Protein AF-A0A933WGZ4-F1 (afdb_monomer_lite)

pLDDT: mean 94.82, std 3.56, range [80.19, 98.56]

Foldseek 3Di:
DWEDDDQAIQDPVPRDGDGCDPPDPVNVVVVVVVVVVDDHHYPDDLVRLLVVLLVVLVVLLVVQLCVLQNPVLVVQQVVCVVVVHDHPDDPVSVVVSVVLSVLSVVLSVVLSVVSVPDPCNVVDPSNPHPSRDD

Sequence (134 aa):
MYKISGNGVKRISDGTIIMDETGNKDWQEYQVWLAAGNAPDPEFTIDELRGSRITETKRVAALKIDIVLPDWQVRRHHDQCELGVATTLTAADYTARQQACQEIRDASNTIEAEVQASSDPNSIDVVNHTAWPV

Radius of gyration: 24.35 Å; chains: 1; bounding box: 57×21×68 Å

Secondary structure (DSSP, 8-state):
-EEEETTEEEETTT--EEE--TT-HHHHHHHHHHHTT--PBPSS-HHHHHHHHHHHHHHHHHHHHHHHS-HHHHHHHHHHHHTTPPPSS-HHHHHHHHHHHHHHHHHHHHHHHHHHH-S-GGGS-SSS-TTS--

Structure (mmCIF, N/CA/C/O backbone):
data_AF-A0A933WGZ4-F1
#
_entry.id   AF-A0A933WGZ4-F1
#
loop_
_atom_site.group_PDB
_atom_site.id
_atom_site.type_symbol
_atom_site.label_atom_id
_atom_site.label_alt_id
_atom_site.label_comp_id
_atom_site.label_asym_id
_atom_site.label_entity_id
_atom_site.label_seq_id
_atom_site.pdbx_PDB_ins_code
_atom_site.Cartn_x
_atom_site.Cartn_y
_atom_site.Cartn_z
_atom_site.occupancy
_atom_site.B_iso_or_equiv
_atom_site.auth_seq_id
_atom_site.auth_comp_id
_atom_site.auth_asym_id
_atom_site.auth_atom_id
_atom_site.pdbx_PDB_model_num
ATOM 1 N N . MET A 1 1 ? 23.731 -4.907 -22.779 1.00 87.50 1 MET A N 1
ATOM 2 C CA . MET A 1 1 ? 22.394 -4.432 -22.368 1.00 87.50 1 MET A CA 1
ATOM 3 C C . MET A 1 1 ? 22.544 -3.616 -21.101 1.00 87.50 1 MET A C 1
ATOM 5 O O . MET A 1 1 ? 23.433 -3.910 -20.301 1.00 87.50 1 MET A O 1
ATOM 9 N N . TYR A 1 2 ? 21.714 -2.593 -20.958 1.00 93.19 2 TYR A N 1
ATOM 10 C CA . TYR A 1 2 ? 21.810 -1.588 -19.905 1.00 93.19 2 TYR A CA 1
ATOM 11 C C . TYR A 1 2 ? 20.434 -1.389 -19.273 1.00 93.19 2 TYR A C 1
ATOM 13 O O . TYR A 1 2 ? 19.432 -1.550 -19.961 1.00 93.19 2 TYR A O 1
ATOM 21 N N . LYS A 1 3 ? 20.398 -1.029 -17.992 1.00 93.81 3 LYS A N 1
ATOM 22 C CA . LYS A 1 3 ? 19.214 -0.544 -17.281 1.00 93.81 3 LYS A CA 1
ATOM 23 C C . LYS A 1 3 ? 19.376 0.932 -16.958 1.00 93.81 3 LYS A C 1
ATOM 25 O O . LYS A 1 3 ? 20.479 1.346 -16.603 1.00 93.81 3 LYS A O 1
ATOM 30 N N . ILE A 1 4 ? 18.298 1.701 -17.037 1.00 92.50 4 ILE A N 1
ATOM 31 C CA . ILE A 1 4 ? 18.277 3.075 -16.528 1.00 92.50 4 ILE A CA 1
ATOM 32 C C . ILE A 1 4 ? 18.610 3.049 -15.032 1.00 92.50 4 ILE A C 1
ATOM 34 O O . ILE A 1 4 ? 18.205 2.137 -14.312 1.00 92.50 4 ILE A O 1
ATOM 38 N N . SER A 1 5 ? 19.378 4.032 -14.578 1.00 89.06 5 SER A N 1
ATOM 39 C CA . SER A 1 5 ? 19.589 4.306 -13.162 1.00 89.06 5 SER A CA 1
ATOM 40 C C . SER A 1 5 ? 19.647 5.817 -12.953 1.00 89.06 5 SER A C 1
ATOM 42 O O . SER A 1 5 ? 20.012 6.537 -13.877 1.00 89.06 5 SER A O 1
ATOM 44 N N . GLY A 1 6 ? 19.294 6.311 -11.764 1.00 80.88 6 GLY A N 1
ATOM 45 C CA . GLY A 1 6 ? 19.102 7.747 -11.500 1.00 80.88 6 GLY A CA 1
ATOM 46 C C . GLY A 1 6 ? 20.089 8.722 -12.176 1.00 80.88 6 GLY A C 1
ATOM 47 O O . GLY A 1 6 ? 19.642 9.659 -12.829 1.00 80.88 6 GLY A O 1
ATOM 48 N N . ASN A 1 7 ? 21.405 8.480 -12.082 1.00 82.81 7 ASN A N 1
ATOM 49 C CA . ASN A 1 7 ? 22.451 9.358 -12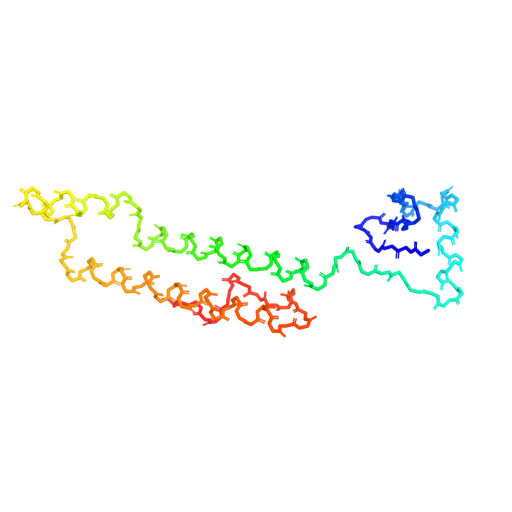.647 1.00 82.81 7 ASN A CA 1
ATOM 50 C C . ASN A 1 7 ? 23.279 8.689 -13.766 1.00 82.81 7 ASN A C 1
ATOM 52 O O . ASN A 1 7 ? 24.455 9.006 -13.953 1.00 82.81 7 ASN A O 1
ATOM 56 N N . GLY A 1 8 ? 22.710 7.710 -14.473 1.00 90.19 8 GLY A N 1
ATOM 57 C CA . GLY A 1 8 ? 23.429 6.996 -15.524 1.00 90.19 8 GLY A CA 1
ATOM 58 C C . GLY A 1 8 ? 22.754 5.694 -15.932 1.00 90.19 8 GLY A C 1
ATOM 59 O O . GLY A 1 8 ? 21.533 5.609 -16.048 1.00 90.19 8 GLY A O 1
ATOM 60 N N . VAL A 1 9 ? 23.545 4.650 -16.164 1.00 93.69 9 VAL A N 1
ATOM 61 C CA . VAL A 1 9 ? 23.013 3.322 -16.493 1.00 93.69 9 VAL A CA 1
ATOM 62 C C . VAL A 1 9 ? 23.736 2.210 -15.763 1.00 93.69 9 VAL A C 1
ATOM 64 O O . VAL A 1 9 ? 24.937 2.270 -15.529 1.00 93.69 9 VAL A O 1
ATOM 67 N N . LYS A 1 10 ? 23.015 1.140 -15.447 1.00 94.00 10 LYS A N 1
ATOM 68 C CA . LYS A 1 10 ? 23.598 -0.100 -14.946 1.00 94.00 10 LYS A CA 1
ATOM 69 C C . LYS A 1 10 ? 23.837 -1.059 -16.103 1.00 94.00 10 LYS A C 1
ATOM 71 O O . LYS A 1 10 ? 22.893 -1.465 -16.781 1.00 94.00 10 LYS A O 1
ATOM 76 N N . ARG A 1 11 ? 25.081 -1.475 -16.320 1.00 94.25 11 ARG A N 1
ATOM 77 C CA . ARG A 1 11 ? 25.399 -2.534 -17.282 1.00 94.25 11 ARG A CA 1
ATOM 78 C C . ARG A 1 11 ? 24.937 -3.883 -16.726 1.00 94.25 11 ARG A C 1
ATOM 80 O O . ARG A 1 11 ? 25.281 -4.256 -15.611 1.00 94.25 11 ARG A O 1
ATOM 87 N N . ILE A 1 12 ? 24.137 -4.622 -17.495 1.00 91.06 12 ILE A N 1
ATOM 88 C CA . ILE A 1 12 ? 23.491 -5.855 -17.005 1.00 91.06 12 ILE A CA 1
ATOM 89 C C . ILE A 1 12 ? 24.494 -7.005 -16.834 1.00 91.06 12 ILE A C 1
ATOM 91 O O . ILE A 1 12 ? 24.329 -7.828 -15.942 1.00 91.06 12 ILE A O 1
ATOM 95 N N . SER A 1 13 ? 25.538 -7.064 -17.665 1.00 92.81 13 SER A N 1
ATOM 96 C CA . SER A 1 13 ? 26.480 -8.192 -17.686 1.00 92.81 13 SER A CA 1
ATOM 97 C C . SER A 1 13 ? 27.309 -8.339 -16.411 1.00 92.81 13 SER A C 1
ATOM 99 O O . SER A 1 13 ? 27.642 -9.457 -16.036 1.00 92.81 13 SER A O 1
ATOM 101 N N . ASP A 1 14 ? 27.662 -7.230 -15.766 1.00 92.06 14 ASP A N 1
ATOM 102 C CA . ASP A 1 14 ? 28.536 -7.194 -14.588 1.00 92.06 14 ASP A CA 1
ATOM 103 C C . ASP A 1 14 ? 27.967 -6.348 -13.438 1.00 92.06 14 ASP A C 1
ATOM 105 O O . ASP A 1 14 ? 28.540 -6.302 -12.355 1.00 92.06 14 ASP A O 1
ATOM 109 N N . GLY A 1 15 ? 26.824 -5.690 -13.649 1.00 88.56 15 GLY A N 1
ATOM 110 C CA . GLY A 1 15 ? 26.147 -4.884 -12.641 1.00 88.56 15 GLY A CA 1
ATOM 111 C C . GLY A 1 15 ? 26.792 -3.526 -12.367 1.00 88.56 15 GLY A C 1
ATOM 112 O O . GLY A 1 15 ? 26.331 -2.839 -11.455 1.00 88.56 15 GLY A O 1
ATOM 113 N N . THR A 1 16 ? 27.806 -3.127 -13.139 1.00 92.06 16 THR A N 1
ATOM 114 C CA . THR A 1 16 ? 28.507 -1.846 -12.982 1.00 92.06 16 THR A CA 1
ATOM 115 C C . THR A 1 16 ? 27.565 -0.670 -13.237 1.00 92.06 16 THR A C 1
ATOM 117 O O . THR A 1 16 ? 26.858 -0.648 -14.246 1.00 92.06 16 THR A O 1
ATOM 120 N N . ILE A 1 17 ? 27.569 0.320 -12.338 1.00 92.19 17 ILE A N 1
ATOM 121 C CA . ILE A 1 17 ? 26.888 1.606 -12.538 1.00 92.19 17 ILE A CA 1
ATOM 122 C C . ILE A 1 17 ? 27.838 2.528 -13.299 1.00 92.19 17 ILE A C 1
ATOM 124 O O . ILE A 1 17 ? 28.934 2.835 -12.836 1.00 92.19 17 ILE A O 1
ATOM 128 N N . ILE A 1 18 ? 27.402 2.951 -14.476 1.00 93.06 18 ILE A N 1
ATOM 129 C CA . ILE A 1 18 ? 28.110 3.845 -15.379 1.00 93.06 18 ILE A CA 1
ATOM 130 C C . ILE A 1 18 ? 27.471 5.219 -15.227 1.00 93.06 18 ILE A C 1
ATOM 132 O O . ILE A 1 18 ? 26.327 5.420 -15.632 1.00 93.06 18 ILE A O 1
ATOM 136 N N . MET A 1 19 ? 28.215 6.139 -14.623 1.00 92.19 19 MET A N 1
ATOM 137 C CA . MET A 1 19 ? 27.820 7.542 -14.480 1.00 92.19 19 MET A CA 1
ATOM 138 C C . MET A 1 19 ? 27.853 8.251 -15.839 1.00 92.19 19 MET A C 1
ATOM 140 O O . MET A 1 19 ? 28.656 7.879 -16.700 1.00 92.19 19 MET A O 1
ATOM 144 N N . ASP A 1 20 ? 27.028 9.284 -16.015 1.00 88.25 20 ASP A N 1
ATOM 145 C CA . ASP A 1 20 ? 26.868 10.044 -17.268 1.00 88.25 20 ASP A CA 1
ATOM 146 C C . ASP A 1 20 ? 28.050 10.964 -17.648 1.00 88.25 20 ASP A C 1
ATOM 148 O O . ASP A 1 20 ? 27.907 11.989 -18.312 1.00 88.25 20 ASP A O 1
ATOM 152 N N . GLU A 1 21 ? 29.261 10.600 -17.251 1.00 88.88 21 GLU A N 1
ATOM 153 C CA . GLU A 1 21 ? 30.433 11.446 -17.405 1.00 88.88 21 GLU A CA 1
ATOM 154 C C . GLU A 1 21 ? 31.012 11.341 -18.822 1.00 88.88 21 GLU A C 1
ATOM 156 O O . GLU A 1 21 ? 31.395 10.268 -19.286 1.00 88.88 21 GLU A O 1
ATOM 161 N N . THR A 1 22 ? 31.177 12.477 -19.508 1.00 81.19 22 THR A N 1
ATOM 162 C CA . THR A 1 22 ? 31.701 12.547 -20.889 1.00 81.19 22 THR A CA 1
ATOM 163 C C . THR A 1 22 ? 33.079 11.892 -21.063 1.00 81.19 22 THR A C 1
ATOM 165 O O . THR A 1 22 ? 33.409 11.407 -22.148 1.00 81.19 22 THR A O 1
ATOM 168 N N . GLY A 1 23 ? 33.895 11.873 -20.003 1.00 87.44 23 GLY A N 1
ATOM 169 C CA . GLY A 1 23 ? 35.214 11.231 -19.990 1.00 87.44 23 GLY A CA 1
ATOM 170 C C . GLY A 1 23 ? 35.185 9.722 -19.731 1.00 87.44 23 GLY A C 1
ATOM 171 O O . GLY A 1 23 ? 36.213 9.064 -19.888 1.00 87.44 23 GLY A O 1
ATOM 172 N N . ASN A 1 24 ? 34.039 9.160 -19.340 1.00 90.31 24 ASN A N 1
ATOM 173 C CA . ASN A 1 24 ? 33.913 7.747 -19.025 1.00 90.31 24 ASN A CA 1
ATOM 174 C C . ASN A 1 24 ? 33.776 6.925 -20.314 1.00 90.31 24 ASN A C 1
ATOM 176 O O . ASN A 1 24 ? 32.834 7.082 -21.093 1.00 90.31 24 ASN A O 1
ATOM 180 N N . LYS A 1 25 ? 34.721 6.008 -20.526 1.00 92.75 25 LYS A N 1
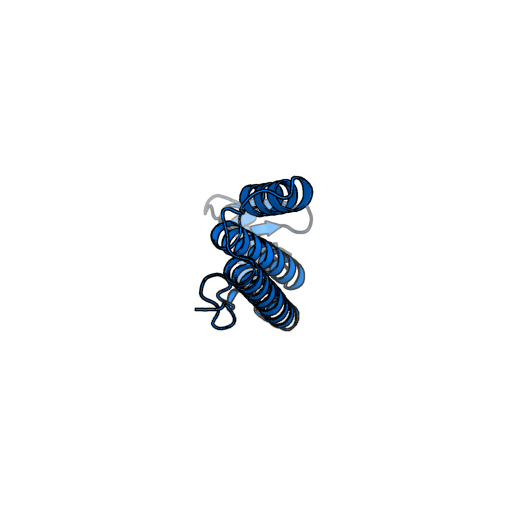ATOM 181 C CA . LYS A 1 25 ? 34.723 5.114 -21.684 1.00 92.75 25 LYS A CA 1
ATOM 182 C C . LYS A 1 25 ? 33.466 4.241 -21.744 1.00 92.75 25 LYS A C 1
ATOM 184 O O . LYS A 1 25 ? 32.883 4.109 -22.815 1.00 92.75 25 LYS A O 1
ATOM 189 N N . ASP A 1 26 ? 33.021 3.692 -20.615 1.00 92.56 26 ASP A N 1
ATOM 190 C CA . ASP A 1 26 ? 31.819 2.853 -20.567 1.00 92.56 26 ASP A CA 1
ATOM 191 C C . ASP A 1 26 ? 30.554 3.663 -20.915 1.00 92.56 26 ASP A C 1
ATOM 193 O O . ASP A 1 26 ? 29.613 3.136 -21.512 1.00 92.56 26 ASP A O 1
ATOM 197 N N . TRP A 1 27 ? 30.543 4.964 -20.595 1.00 93.75 27 TRP A N 1
ATOM 198 C CA . TRP A 1 27 ? 29.461 5.872 -20.981 1.00 93.75 27 TRP A CA 1
ATOM 199 C C . TRP A 1 27 ? 29.455 6.134 -22.487 1.00 93.75 27 TRP A C 1
ATOM 201 O O . TRP A 1 27 ? 28.407 6.068 -23.125 1.00 93.75 27 TRP A O 1
ATOM 211 N N . GLN A 1 28 ? 30.624 6.358 -23.089 1.00 92.88 28 GLN A N 1
ATOM 212 C CA . GLN A 1 28 ? 30.7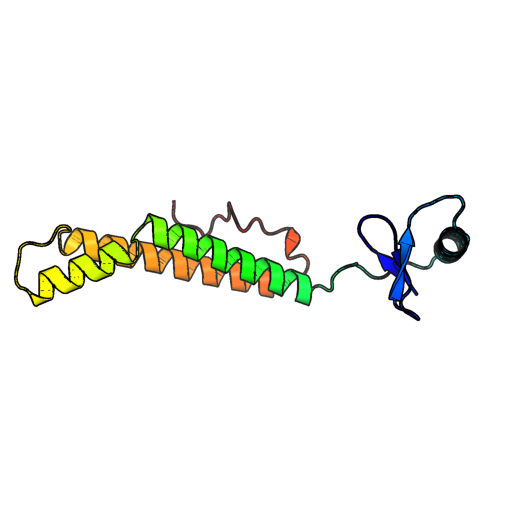48 6.507 -24.543 1.00 92.88 28 GLN A CA 1
ATOM 213 C C . GLN A 1 28 ? 30.307 5.235 -25.283 1.00 92.88 28 GLN A C 1
ATOM 215 O O . GLN A 1 28 ? 29.597 5.320 -26.285 1.00 92.88 28 GLN A O 1
ATOM 220 N N . GLU A 1 29 ? 30.666 4.054 -24.772 1.00 93.44 29 GLU A N 1
ATOM 221 C CA . GLU A 1 29 ? 30.207 2.770 -25.316 1.00 93.44 29 GLU A CA 1
ATOM 222 C C . GLU A 1 29 ? 28.681 2.627 -25.235 1.00 93.44 29 GLU A C 1
ATOM 224 O O . GLU A 1 29 ? 28.043 2.217 -26.209 1.00 93.44 29 GLU A O 1
ATOM 229 N N . TYR A 1 30 ? 28.076 3.035 -24.117 1.00 93.31 30 TYR A N 1
ATOM 230 C CA . TYR A 1 30 ? 26.622 3.097 -23.980 1.00 93.31 30 TYR A CA 1
ATOM 231 C C . TYR A 1 30 ? 25.975 4.057 -24.995 1.00 93.31 30 TYR A C 1
ATOM 233 O O . TYR A 1 30 ? 24.980 3.697 -25.625 1.00 93.31 30 TYR A O 1
ATOM 241 N N . GLN A 1 31 ? 26.552 5.240 -25.223 1.00 93.75 31 GLN A N 1
ATOM 242 C CA . GLN A 1 31 ? 26.052 6.206 -26.212 1.00 93.75 31 GLN A CA 1
ATOM 243 C C . GLN A 1 31 ? 26.106 5.653 -27.646 1.00 93.75 31 GLN A C 1
ATOM 245 O O . GLN A 1 31 ? 25.163 5.833 -28.416 1.00 93.75 31 GLN A O 1
ATOM 250 N N . VAL A 1 32 ? 27.169 4.926 -28.007 1.00 94.88 32 VAL A N 1
ATOM 251 C CA . VAL A 1 32 ? 27.259 4.237 -29.308 1.00 94.88 32 VAL A CA 1
ATOM 252 C C . VAL A 1 32 ? 26.189 3.151 -29.423 1.00 94.88 32 VAL A C 1
ATOM 254 O O . VAL A 1 32 ? 25.534 3.028 -30.459 1.00 94.88 32 VAL A O 1
ATOM 257 N N . TRP A 1 33 ? 25.974 2.383 -28.354 1.00 95.00 33 TRP A N 1
ATOM 258 C CA . TRP A 1 33 ? 24.930 1.365 -28.308 1.00 95.00 33 TRP A CA 1
ATOM 259 C C . TRP A 1 33 ? 23.523 1.967 -28.472 1.00 95.00 33 TRP A C 1
ATOM 261 O O . TRP A 1 33 ? 22.725 1.425 -29.239 1.00 95.00 33 TRP A O 1
ATOM 271 N N . LEU A 1 34 ? 23.235 3.112 -27.842 1.00 94.38 34 LEU A N 1
ATOM 272 C CA . LEU A 1 34 ? 21.996 3.872 -28.054 1.00 94.38 34 LEU A CA 1
ATOM 273 C C . LEU A 1 34 ? 21.855 4.361 -29.502 1.00 94.38 34 LEU A C 1
ATOM 275 O O . LEU A 1 34 ? 20.801 4.189 -30.112 1.00 94.38 34 LEU A O 1
ATOM 279 N N . ALA A 1 35 ? 22.916 4.938 -30.075 1.00 95.38 35 ALA A N 1
ATOM 280 C CA . ALA A 1 35 ? 22.913 5.461 -31.444 1.00 95.38 35 ALA A CA 1
ATOM 281 C C . ALA A 1 35 ? 22.656 4.372 -32.502 1.00 95.38 35 ALA A C 1
ATOM 283 O O . ALA A 1 35 ? 22.156 4.665 -33.586 1.00 95.38 35 ALA A O 1
ATOM 284 N N . ALA A 1 36 ? 22.944 3.109 -32.176 1.00 96.06 36 ALA A N 1
ATOM 285 C CA . ALA A 1 36 ? 22.602 1.950 -32.998 1.00 96.06 36 ALA A CA 1
ATOM 286 C C . ALA A 1 36 ? 21.111 1.539 -32.921 1.00 96.06 36 ALA A C 1
ATOM 288 O O . ALA A 1 36 ? 20.731 0.528 -33.507 1.00 96.06 36 ALA A O 1
ATOM 289 N N . GLY A 1 37 ? 20.266 2.301 -32.215 1.00 95.06 37 GLY A N 1
ATOM 290 C CA . GLY A 1 37 ? 18.822 2.070 -32.108 1.00 95.06 37 GLY A CA 1
ATOM 291 C C . GLY A 1 37 ? 18.406 1.138 -30.969 1.00 95.06 37 GLY A C 1
ATOM 292 O O . GLY A 1 37 ? 17.264 0.684 -30.940 1.00 95.06 37 GLY A O 1
ATOM 293 N N . ASN A 1 38 ? 19.311 0.835 -30.037 1.00 95.38 38 ASN A N 1
ATOM 294 C CA . ASN A 1 38 ? 18.970 0.047 -28.858 1.00 95.38 38 ASN A CA 1
ATOM 295 C C . ASN A 1 38 ? 18.361 0.930 -27.754 1.00 95.38 38 ASN A C 1
ATOM 297 O O . ASN A 1 38 ? 18.637 2.126 -27.687 1.00 95.38 38 ASN A O 1
ATOM 301 N N . ALA A 1 39 ? 17.576 0.330 -26.856 1.00 93.06 39 ALA A N 1
ATOM 302 C CA . ALA A 1 39 ? 16.956 1.017 -25.722 1.00 93.06 39 ALA A CA 1
ATOM 303 C C . ALA A 1 39 ? 17.263 0.280 -24.409 1.00 93.06 39 ALA A C 1
ATOM 305 O O . ALA A 1 39 ? 17.173 -0.951 -24.387 1.00 93.06 39 ALA A O 1
ATOM 306 N N . PRO A 1 40 ? 17.654 0.989 -23.332 1.00 93.19 40 PRO A N 1
ATOM 307 C CA . PRO A 1 40 ? 17.900 0.373 -22.038 1.00 93.19 40 PRO A CA 1
ATOM 308 C C . PRO A 1 40 ? 16.591 -0.115 -21.414 1.00 93.19 40 PRO A C 1
ATOM 310 O O . PRO A 1 40 ? 15.523 0.457 -21.635 1.00 93.19 40 PRO A O 1
ATOM 313 N N . ASP A 1 41 ? 16.700 -1.136 -20.578 1.00 92.06 41 ASP A N 1
ATOM 314 C CA . ASP A 1 41 ? 15.601 -1.590 -19.740 1.00 92.06 41 ASP A CA 1
ATOM 315 C C . ASP A 1 41 ? 15.274 -0.527 -18.671 1.00 92.06 41 ASP A C 1
ATOM 317 O O . ASP A 1 41 ? 16.167 0.208 -18.224 1.00 92.06 41 ASP A O 1
ATOM 321 N N . PRO A 1 42 ? 14.019 -0.440 -18.204 1.00 90.81 42 PRO A N 1
ATOM 322 C CA . PRO A 1 42 ? 13.663 0.443 -17.100 1.00 90.81 42 PRO A CA 1
ATOM 323 C C . PRO A 1 42 ? 14.399 0.057 -15.805 1.00 90.81 42 PRO A C 1
ATOM 325 O O . PRO A 1 42 ? 14.769 -1.105 -15.594 1.00 90.81 42 PRO A O 1
ATOM 328 N N . GLU A 1 43 ? 14.593 1.044 -14.924 1.00 89.88 43 GLU A N 1
ATOM 329 C CA . GLU A 1 43 ? 15.255 0.859 -13.623 1.00 89.88 43 GLU A CA 1
ATOM 330 C C . GLU A 1 43 ? 14.524 -0.196 -12.780 1.00 89.88 43 GLU A C 1
ATOM 332 O O . GLU A 1 43 ? 15.129 -1.175 -12.332 1.00 89.88 43 GLU A O 1
ATOM 337 N N . PHE A 1 44 ? 13.200 -0.053 -12.682 1.00 91.00 44 PHE A N 1
ATOM 338 C CA . PHE A 1 44 ? 12.305 -0.969 -11.984 1.00 91.00 44 PHE A CA 1
ATOM 339 C C . PHE A 1 44 ? 11.381 -1.690 -12.961 1.00 91.00 44 PHE A C 1
ATOM 341 O O . PHE A 1 44 ? 10.905 -1.125 -13.947 1.00 91.00 44 PHE A O 1
ATOM 348 N N . THR A 1 45 ? 11.100 -2.950 -12.659 1.00 92.00 45 THR A N 1
ATOM 349 C CA . THR A 1 45 ? 10.020 -3.705 -13.293 1.00 92.00 45 THR A CA 1
ATOM 350 C C . THR A 1 45 ? 8.659 -3.195 -12.819 1.00 92.00 45 THR A C 1
ATOM 352 O O . THR A 1 45 ? 8.533 -2.608 -11.744 1.00 92.00 45 THR A O 1
ATOM 355 N N . ILE A 1 46 ? 7.607 -3.458 -13.599 1.00 93.44 46 ILE A N 1
ATOM 356 C CA . ILE A 1 46 ? 6.235 -3.085 -13.218 1.00 93.44 46 ILE A CA 1
ATOM 357 C C . ILE A 1 46 ? 5.845 -3.731 -11.879 1.00 93.44 46 ILE A C 1
ATOM 359 O O . ILE A 1 46 ? 5.214 -3.079 -11.053 1.00 93.44 46 ILE A O 1
ATOM 363 N N . ASP A 1 47 ? 6.257 -4.974 -11.622 1.00 93.44 47 ASP A N 1
ATOM 364 C CA . ASP A 1 47 ? 5.931 -5.667 -10.370 1.00 93.44 47 ASP A CA 1
ATOM 365 C C . ASP A 1 47 ? 6.647 -5.062 -9.152 1.00 93.44 47 ASP A C 1
ATOM 367 O O . ASP A 1 47 ? 6.039 -4.933 -8.088 1.00 93.44 47 ASP A O 1
ATOM 371 N N . GLU A 1 48 ? 7.896 -4.607 -9.304 1.00 94.00 48 GLU A N 1
ATOM 372 C CA . GLU A 1 48 ? 8.595 -3.848 -8.255 1.00 94.00 48 GLU A CA 1
ATOM 373 C C . GLU A 1 48 ? 7.888 -2.516 -7.967 1.00 94.00 48 GLU A C 1
ATOM 375 O O . GLU A 1 48 ? 7.707 -2.147 -6.802 1.00 94.00 48 GLU A O 1
ATOM 380 N N . LEU A 1 49 ? 7.421 -1.823 -9.012 1.00 95.75 49 LEU A N 1
ATOM 381 C CA . LEU A 1 49 ? 6.637 -0.598 -8.855 1.00 95.75 49 LEU A CA 1
ATOM 382 C C . LEU A 1 49 ? 5.316 -0.873 -8.122 1.00 95.75 49 LEU A C 1
ATOM 384 O O . LEU A 1 49 ? 5.008 -0.176 -7.156 1.00 95.75 49 LEU A O 1
ATOM 388 N N . ARG A 1 50 ? 4.571 -1.922 -8.496 1.00 97.31 50 ARG A N 1
ATOM 389 C CA . ARG A 1 50 ? 3.341 -2.338 -7.793 1.00 97.31 50 ARG A CA 1
ATOM 390 C C . ARG A 1 50 ? 3.599 -2.609 -6.316 1.00 97.31 50 ARG A C 1
ATOM 392 O O . ARG A 1 50 ? 2.901 -2.062 -5.466 1.00 97.31 50 ARG A O 1
ATOM 399 N N . GLY A 1 51 ? 4.626 -3.400 -6.002 1.00 97.25 51 GLY A N 1
ATOM 400 C CA . GLY A 1 51 ? 4.988 -3.725 -4.621 1.00 97.25 51 GLY A CA 1
ATOM 401 C C . GLY A 1 51 ? 5.316 -2.484 -3.786 1.00 97.25 51 GLY A C 1
ATOM 402 O O . GLY A 1 51 ? 4.853 -2.355 -2.648 1.00 97.25 51 GLY A O 1
ATOM 403 N N . SER A 1 52 ? 6.051 -1.533 -4.370 1.00 96.50 52 SER A N 1
ATOM 404 C CA . SER A 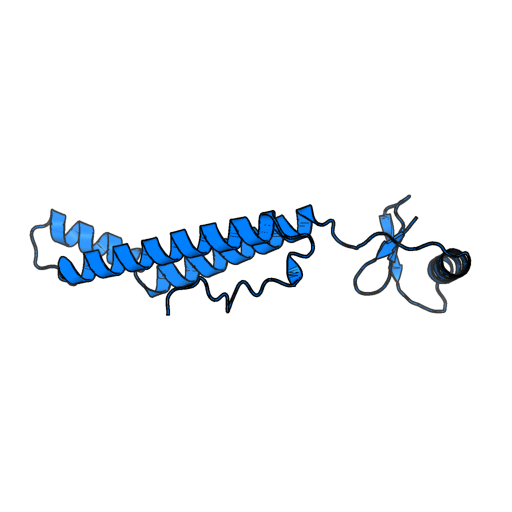1 52 ? 6.359 -0.246 -3.737 1.00 96.50 52 SER A CA 1
ATOM 405 C C . SER A 1 52 ? 5.091 0.570 -3.453 1.00 96.50 52 SER A C 1
ATOM 407 O O . SER A 1 52 ? 4.874 1.023 -2.327 1.00 96.50 52 SER A O 1
ATOM 409 N N . ARG A 1 53 ? 4.187 0.689 -4.435 1.00 97.75 53 ARG A N 1
ATOM 410 C CA . ARG A 1 53 ? 2.928 1.439 -4.288 1.00 97.75 53 ARG A CA 1
ATOM 411 C C . ARG A 1 53 ? 1.949 0.790 -3.303 1.00 97.75 53 ARG A C 1
ATOM 413 O O . ARG A 1 53 ? 1.324 1.506 -2.522 1.00 97.75 53 ARG A O 1
ATOM 420 N N . ILE A 1 54 ? 1.854 -0.540 -3.267 1.00 98.12 54 ILE A N 1
ATOM 421 C CA . ILE A 1 54 ? 1.055 -1.273 -2.265 1.00 98.12 54 ILE A CA 1
ATOM 422 C C . ILE A 1 54 ? 1.602 -1.019 -0.855 1.00 98.12 54 ILE A C 1
ATOM 424 O O . ILE A 1 54 ? 0.838 -0.756 0.073 1.00 98.12 54 ILE A O 1
ATOM 428 N N . THR A 1 55 ? 2.927 -1.053 -0.686 1.00 98.25 55 THR A N 1
ATOM 429 C CA . THR A 1 55 ? 3.568 -0.772 0.610 1.00 98.25 55 THR A CA 1
ATOM 430 C C . THR A 1 55 ? 3.261 0.648 1.082 1.00 98.25 55 THR A C 1
ATOM 432 O O . THR A 1 55 ? 2.894 0.850 2.241 1.00 98.25 55 THR A O 1
ATOM 435 N N . GLU A 1 56 ? 3.344 1.625 0.179 1.00 98.06 56 GLU A N 1
ATOM 436 C CA . GLU A 1 56 ? 2.992 3.012 0.484 1.00 98.06 56 GLU A CA 1
ATOM 437 C C . GLU A 1 56 ? 1.508 3.168 0.844 1.00 98.06 56 GLU A C 1
ATOM 439 O O . GLU A 1 56 ? 1.178 3.846 1.815 1.00 98.06 56 GLU A O 1
ATOM 444 N N . THR A 1 57 ? 0.613 2.479 0.131 1.00 98.44 57 THR A N 1
ATOM 445 C CA . THR A 1 57 ? -0.834 2.488 0.414 1.00 98.44 57 THR A CA 1
ATOM 446 C C . THR A 1 57 ? -1.122 2.000 1.831 1.00 98.44 57 THR A C 1
ATOM 448 O O . THR A 1 57 ? -1.804 2.681 2.599 1.00 98.44 57 THR A O 1
ATOM 451 N N . LYS A 1 58 ? -0.505 0.883 2.233 1.00 98.31 58 LYS A N 1
ATOM 452 C CA . LYS A 1 58 ? -0.625 0.340 3.594 1.00 98.31 58 LYS A CA 1
ATOM 453 C C . LYS A 1 58 ? -0.085 1.294 4.652 1.00 98.31 58 LYS A C 1
ATOM 455 O O . LYS A 1 58 ? -0.682 1.428 5.719 1.00 98.31 58 LYS A O 1
ATOM 460 N N . ARG A 1 59 ? 1.023 1.984 4.363 1.00 98.38 59 ARG A N 1
ATOM 461 C CA . ARG A 1 59 ? 1.597 2.994 5.262 1.00 98.38 59 ARG A CA 1
ATOM 462 C C . ARG A 1 59 ? 0.638 4.169 5.458 1.00 98.38 59 ARG A C 1
ATOM 464 O O . ARG A 1 59 ? 0.413 4.583 6.594 1.00 98.38 59 ARG A O 1
ATOM 471 N N . VAL A 1 60 ? 0.053 4.683 4.376 1.00 98.12 60 VAL A N 1
ATOM 472 C CA . VAL A 1 60 ? -0.937 5.771 4.426 1.00 98.12 60 VAL A CA 1
ATOM 473 C C . VAL A 1 60 ? -2.186 5.339 5.199 1.00 98.12 60 VAL A C 1
ATOM 475 O O . VAL A 1 60 ? -2.639 6.079 6.074 1.00 98.12 60 VAL A O 1
ATOM 478 N N . ALA A 1 61 ? -2.702 4.133 4.949 1.00 98.25 61 ALA A N 1
ATOM 479 C CA . ALA A 1 61 ? -3.839 3.583 5.683 1.00 98.25 61 ALA A CA 1
ATOM 480 C C . ALA A 1 61 ? -3.552 3.470 7.190 1.00 98.25 61 ALA A C 1
ATOM 482 O O . ALA A 1 61 ? -4.368 3.899 8.004 1.00 98.25 61 ALA A O 1
ATOM 483 N N . ALA A 1 62 ? -2.376 2.958 7.571 1.00 97.81 62 ALA A N 1
ATOM 484 C CA . ALA A 1 62 ? -1.971 2.839 8.971 1.00 97.81 62 ALA A CA 1
ATOM 485 C C . ALA A 1 62 ? -1.918 4.203 9.679 1.00 97.81 62 ALA A C 1
ATOM 487 O O . ALA A 1 62 ? -2.441 4.336 10.782 1.00 97.81 62 ALA A O 1
ATOM 488 N N . LEU A 1 63 ? -1.355 5.227 9.027 1.00 97.44 63 LEU A N 1
ATOM 489 C CA . LEU A 1 63 ? -1.320 6.589 9.570 1.00 97.44 63 LEU A CA 1
ATOM 490 C C . LEU A 1 63 ? -2.724 7.179 9.741 1.00 97.44 63 LEU A C 1
ATOM 492 O O . LEU A 1 63 ? -3.023 7.761 10.780 1.00 97.44 63 LEU A O 1
ATOM 496 N N . LYS A 1 64 ? -3.603 7.010 8.747 1.00 97.69 64 LYS A N 1
ATOM 497 C CA . LYS A 1 64 ? -4.996 7.475 8.831 1.00 97.69 64 LYS A CA 1
ATOM 498 C C . LYS A 1 64 ? -5.755 6.771 9.966 1.00 97.69 64 LYS A C 1
ATOM 500 O O . LYS A 1 64 ? -6.479 7.430 10.706 1.00 97.69 64 LYS A O 1
ATOM 505 N N . ILE A 1 65 ? -5.561 5.460 10.143 1.00 98.00 65 ILE A N 1
ATOM 506 C CA . ILE A 1 65 ? -6.172 4.688 11.238 1.00 98.00 65 ILE A CA 1
ATOM 507 C C . ILE A 1 65 ? -5.679 5.181 12.601 1.00 98.00 65 ILE A C 1
ATOM 509 O O . ILE A 1 65 ? -6.502 5.386 13.490 1.00 98.00 65 ILE A O 1
ATOM 513 N N . ASP A 1 66 ? -4.373 5.411 12.756 1.00 97.38 66 ASP A N 1
ATOM 514 C CA . ASP A 1 66 ? -3.798 5.887 14.019 1.00 97.38 66 ASP A CA 1
ATOM 515 C C . ASP A 1 66 ? -4.314 7.283 14.402 1.00 97.38 66 ASP A C 1
ATOM 517 O O . ASP A 1 66 ? -4.535 7.555 15.576 1.00 97.38 66 ASP A O 1
ATOM 521 N N . ILE A 1 67 ? -4.607 8.148 13.423 1.00 96.69 67 ILE A N 1
ATOM 522 C CA . ILE A 1 67 ? -5.246 9.452 13.668 1.00 96.69 67 ILE A CA 1
ATOM 523 C C . ILE A 1 67 ? -6.692 9.290 14.167 1.00 96.69 67 ILE A C 1
ATOM 525 O O . ILE A 1 67 ? -7.114 10.003 15.079 1.00 96.69 67 ILE A O 1
ATOM 529 N N . VAL A 1 68 ? -7.465 8.377 13.570 1.00 96.94 68 VAL A N 1
ATOM 530 C CA . VAL A 1 68 ? -8.894 8.185 13.883 1.00 96.94 68 VAL A CA 1
ATOM 531 C C . VAL A 1 68 ? -9.096 7.486 15.227 1.00 96.94 68 VAL A C 1
ATOM 533 O O . VAL A 1 68 ? -9.915 7.912 16.049 1.00 96.94 68 VAL A O 1
ATOM 536 N N . LEU A 1 69 ? -8.374 6.389 15.443 1.00 96.56 69 LEU A N 1
ATOM 537 C CA . LEU A 1 69 ? -8.496 5.562 16.633 1.00 96.56 69 LEU A CA 1
ATOM 538 C C . LEU A 1 69 ? -7.121 4.998 17.020 1.00 96.56 69 LEU A C 1
ATOM 540 O O . LEU A 1 69 ? -6.821 3.840 16.715 1.00 96.56 69 LEU A O 1
ATOM 544 N N . PRO A 1 70 ? -6.295 5.801 17.716 1.00 96.69 70 PRO A N 1
ATOM 545 C CA . PRO A 1 70 ? -4.989 5.362 18.169 1.00 96.69 70 PRO A CA 1
ATOM 546 C C . PRO A 1 70 ? -5.086 4.133 19.075 1.00 96.6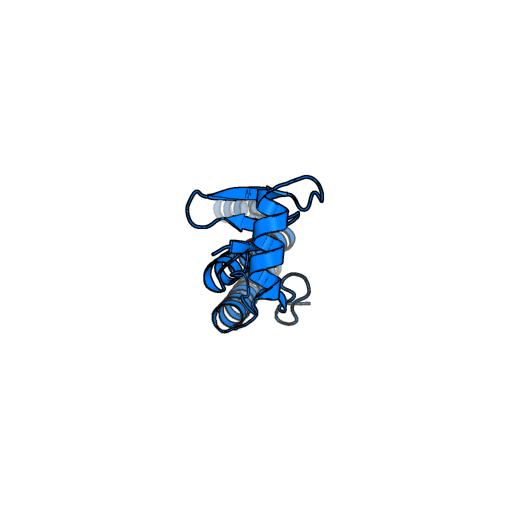9 70 PRO A C 1
ATOM 548 O O . PRO A 1 70 ? -5.998 3.992 19.897 1.00 96.69 70 PRO A O 1
ATOM 551 N N . ASP A 1 71 ? -4.066 3.289 19.016 1.00 95.56 71 ASP A N 1
ATOM 552 C CA . ASP A 1 71 ? -4.013 2.009 19.727 1.00 95.56 71 ASP A CA 1
ATOM 553 C C . ASP A 1 71 ? -4.105 2.152 21.265 1.00 95.56 71 ASP A C 1
ATOM 555 O O . ASP A 1 71 ? -4.728 1.347 21.963 1.00 95.56 71 ASP A O 1
ATOM 559 N N . TRP A 1 72 ? -3.572 3.243 21.828 1.00 95.38 72 TRP A N 1
ATOM 560 C CA . TRP A 1 72 ? -3.727 3.532 23.260 1.00 95.38 72 TRP A CA 1
ATOM 561 C C . TRP A 1 72 ? -5.184 3.795 23.658 1.00 95.38 72 TRP A C 1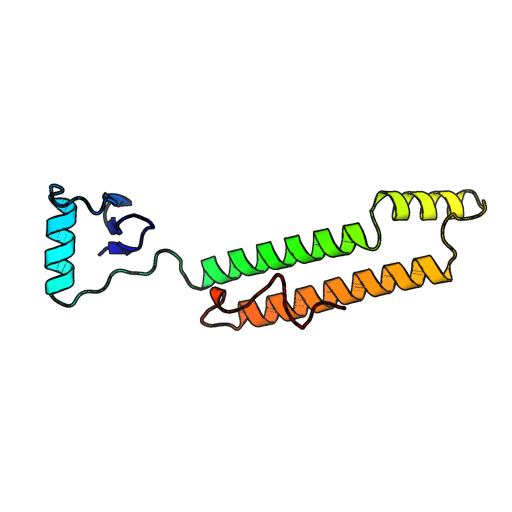
ATOM 563 O O . TRP A 1 72 ? -5.575 3.492 24.787 1.00 95.38 72 TRP A O 1
ATOM 573 N N . GLN A 1 73 ? -5.986 4.364 22.757 1.00 96.19 73 GLN A N 1
ATOM 574 C CA . GLN A 1 73 ? -7.383 4.678 23.021 1.00 96.19 73 GLN A CA 1
ATOM 575 C C . GLN A 1 73 ? -8.241 3.415 22.961 1.00 96.19 73 GLN A C 1
ATOM 577 O O . GLN A 1 73 ? -9.143 3.260 23.783 1.00 96.19 73 GLN A O 1
ATOM 582 N N . VAL A 1 74 ? -7.907 2.492 22.053 1.00 95.88 74 VAL A N 1
ATOM 583 C CA . VAL A 1 74 ? -8.496 1.147 21.992 1.00 95.88 74 VAL A CA 1
ATOM 584 C C . VAL A 1 74 ? -8.266 0.404 23.306 1.00 95.88 74 VAL A C 1
ATOM 586 O O . VAL A 1 74 ? -9.238 0.001 23.942 1.00 95.88 74 VAL A O 1
ATOM 589 N N . ARG A 1 75 ? -7.005 0.294 23.752 1.00 96.38 75 ARG A N 1
ATOM 590 C CA . ARG A 1 75 ? -6.663 -0.350 25.033 1.00 96.38 75 ARG A CA 1
ATOM 591 C C . ARG A 1 75 ? -7.397 0.280 26.208 1.00 96.38 75 ARG A C 1
ATOM 593 O O . ARG A 1 75 ? -8.059 -0.413 26.963 1.00 96.38 75 ARG A O 1
ATOM 600 N N . ARG A 1 76 ? -7.350 1.611 26.321 1.00 96.75 76 ARG A N 1
ATOM 601 C CA . ARG A 1 76 ? -8.024 2.320 27.414 1.00 96.75 76 ARG A CA 1
ATOM 602 C C . ARG A 1 76 ? -9.527 2.041 27.441 1.00 96.75 76 ARG A C 1
ATOM 604 O O . ARG A 1 76 ? -10.078 1.869 28.522 1.00 96.75 76 ARG A O 1
ATOM 611 N N . HIS A 1 77 ? -10.194 2.053 26.285 1.00 95.69 77 HIS A N 1
ATOM 612 C CA . HIS A 1 77 ? -11.630 1.787 26.219 1.00 95.69 77 HIS A CA 1
ATOM 613 C C . HIS A 1 77 ? -11.948 0.358 26.669 1.00 95.69 77 HIS A C 1
ATOM 615 O O . HIS A 1 77 ? -12.859 0.163 27.468 1.00 95.69 77 HIS A O 1
ATOM 621 N N . HIS A 1 78 ? -11.155 -0.614 26.215 1.00 95.38 78 HIS A N 1
ATOM 622 C CA . HIS A 1 78 ? -11.250 -2.004 26.652 1.00 95.38 78 HIS A CA 1
ATOM 623 C C . HIS A 1 78 ? -11.098 -2.134 28.175 1.00 95.38 78 HIS A C 1
ATOM 625 O O . HIS A 1 78 ? -12.002 -2.648 28.830 1.00 95.38 78 HIS A O 1
ATOM 631 N N . ASP A 1 79 ? -10.033 -1.569 28.749 1.00 97.31 79 ASP A N 1
ATOM 632 C CA . ASP A 1 79 ? -9.772 -1.614 30.193 1.00 97.31 79 ASP A CA 1
ATOM 633 C C . ASP A 1 79 ? -10.916 -0.971 31.000 1.00 97.31 79 ASP A C 1
ATOM 635 O O . ASP A 1 79 ? -11.328 -1.481 32.040 1.00 97.31 79 ASP A O 1
ATOM 639 N N . GLN A 1 80 ? -11.471 0.149 30.521 1.00 96.56 80 GLN A N 1
ATOM 640 C CA . GLN A 1 80 ? -12.603 0.822 31.170 1.00 96.56 80 GLN A CA 1
ATOM 641 C C . GLN A 1 80 ? -13.865 -0.048 31.177 1.00 96.56 80 GLN A C 1
ATOM 643 O O . GLN A 1 80 ? -14.558 -0.110 32.195 1.00 96.56 80 GLN A O 1
ATOM 648 N N . CYS A 1 81 ? -14.136 -0.740 30.069 1.00 94.69 81 CYS A N 1
ATOM 649 C CA . CYS A 1 81 ? -15.242 -1.685 29.960 1.00 94.69 81 CYS A CA 1
ATOM 650 C C . CYS A 1 81 ? -15.060 -2.885 30.900 1.00 94.69 81 CYS A C 1
ATOM 652 O O . CYS A 1 81 ? -16.001 -3.240 31.608 1.00 94.69 81 CYS A O 1
ATOM 654 N N . GLU A 1 82 ? -13.863 -3.476 30.958 1.00 97.12 82 GLU A N 1
ATOM 655 C CA . GLU A 1 82 ? -13.566 -4.608 31.850 1.00 97.12 82 GLU A CA 1
ATOM 656 C C . GLU A 1 82 ? -13.685 -4.237 33.331 1.00 97.12 82 GLU A C 1
ATOM 658 O O . GLU A 1 82 ? -14.210 -5.009 34.132 1.00 97.12 82 GLU A O 1
ATOM 663 N N . LEU A 1 83 ? -13.239 -3.034 33.697 1.00 96.94 83 LEU A N 1
ATOM 664 C CA . LEU A 1 83 ? -13.338 -2.516 35.061 1.00 96.94 83 LEU A CA 1
ATOM 665 C C . LEU A 1 83 ? -14.758 -2.055 35.433 1.00 96.94 83 LEU A C 1
ATOM 667 O O . LEU A 1 83 ? -14.997 -1.707 36.590 1.00 96.94 83 LEU A O 1
ATOM 671 N N . GLY A 1 84 ? -15.693 -2.014 34.476 1.00 95.62 84 GLY A N 1
ATOM 672 C CA . GLY A 1 84 ? -17.054 -1.521 34.693 1.00 95.62 84 GLY A CA 1
ATOM 673 C C . GLY A 1 84 ? -17.112 -0.038 35.076 1.00 95.62 84 GLY A C 1
ATOM 674 O O . GLY A 1 84 ? -18.044 0.386 35.762 1.00 95.62 84 GLY A O 1
ATOM 675 N N . VAL A 1 85 ? -16.110 0.750 34.674 1.00 95.75 85 VAL A N 1
ATOM 676 C CA . VAL A 1 85 ? -16.039 2.191 34.956 1.00 95.75 85 VAL A CA 1
ATOM 677 C C . VAL A 1 85 ? -16.559 3.008 33.776 1.00 95.75 85 VAL A C 1
ATOM 679 O O . VAL A 1 85 ? -16.665 2.524 32.651 1.00 95.75 85 VAL A O 1
ATOM 682 N N . ALA A 1 86 ? -16.870 4.282 34.023 1.00 94.06 86 ALA A N 1
ATOM 683 C CA . ALA A 1 86 ? -17.269 5.193 32.959 1.00 94.06 86 ALA A CA 1
ATOM 684 C C . ALA A 1 86 ? -16.165 5.308 31.893 1.00 94.06 86 ALA A C 1
ATOM 686 O O . ALA A 1 86 ? -15.000 5.584 32.200 1.00 94.06 86 ALA A O 1
ATOM 687 N N . THR A 1 87 ? -16.544 5.109 30.634 1.00 95.44 87 THR A N 1
ATOM 688 C CA . THR A 1 87 ? -15.629 5.167 29.500 1.00 95.44 87 THR A CA 1
ATOM 689 C C . THR A 1 87 ? -15.360 6.608 29.072 1.00 95.44 87 THR A C 1
ATOM 691 O O . THR A 1 87 ? -16.204 7.495 29.169 1.00 95.44 87 THR A O 1
ATOM 694 N N . THR A 1 88 ? -14.158 6.841 28.551 1.00 92.50 88 THR A N 1
ATOM 695 C CA . THR A 1 88 ? -13.757 8.143 27.981 1.00 92.50 88 THR A CA 1
ATOM 696 C C . THR A 1 88 ? -14.380 8.423 26.614 1.00 92.50 88 THR A C 1
ATOM 698 O O . THR A 1 88 ? -14.483 9.578 26.213 1.00 92.50 88 THR A O 1
ATOM 701 N N . LEU A 1 89 ? -14.801 7.372 25.908 1.00 93.50 89 LEU A N 1
ATOM 702 C CA . LEU A 1 89 ? -15.625 7.439 24.705 1.00 93.50 89 LEU A CA 1
ATOM 703 C C . LEU A 1 89 ? -16.981 6.820 24.995 1.00 93.50 89 LEU A C 1
ATOM 705 O O . LEU A 1 89 ? -17.043 5.774 25.644 1.00 93.50 89 LEU A O 1
ATOM 709 N N . THR A 1 90 ? -18.049 7.406 24.462 1.00 94.94 90 THR A N 1
ATOM 710 C CA . THR A 1 90 ? -19.339 6.715 24.456 1.00 94.94 90 THR A CA 1
ATOM 711 C C . THR A 1 90 ? -19.258 5.477 23.557 1.00 94.94 90 THR A C 1
ATOM 713 O O . THR A 1 90 ? -18.435 5.411 22.641 1.00 94.94 90 THR A O 1
ATOM 716 N N . ALA A 1 91 ? -20.123 4.488 23.793 1.00 91.75 91 ALA A N 1
ATOM 717 C CA . ALA A 1 91 ? -20.200 3.310 22.926 1.00 91.75 91 ALA A CA 1
ATOM 718 C C . ALA A 1 91 ? -20.500 3.693 21.463 1.00 91.75 91 ALA A C 1
ATOM 720 O O . ALA A 1 91 ? -19.950 3.093 20.540 1.00 91.75 91 ALA A O 1
ATOM 721 N N . ALA A 1 92 ? -21.322 4.729 21.254 1.00 96.06 92 ALA A N 1
ATOM 722 C CA . ALA A 1 92 ? -21.625 5.264 19.931 1.00 96.06 92 ALA A CA 1
ATOM 723 C C . ALA A 1 92 ? -20.383 5.879 19.264 1.00 96.06 92 ALA A C 1
ATOM 725 O O . ALA A 1 92 ? -20.084 5.537 18.123 1.00 96.06 92 ALA A O 1
ATOM 726 N N . ASP A 1 93 ? -19.615 6.707 19.983 1.00 96.06 93 ASP A N 1
ATOM 727 C CA . ASP A 1 93 ? -18.389 7.317 19.446 1.00 96.06 93 ASP A CA 1
ATOM 728 C C . ASP A 1 93 ? -17.321 6.270 19.129 1.00 96.06 93 ASP A C 1
ATOM 730 O O . ASP A 1 93 ? -16.643 6.354 18.105 1.00 96.06 93 ASP A O 1
ATOM 734 N N . TYR A 1 94 ? -17.158 5.276 20.006 1.00 96.12 94 TYR A N 1
ATOM 735 C CA . TYR A 1 94 ? -16.203 4.195 19.789 1.00 96.12 94 TYR A CA 1
ATOM 736 C C . TYR A 1 94 ? -16.577 3.372 18.550 1.00 96.12 94 TYR A C 1
ATOM 738 O O . TYR A 1 94 ? -15.727 3.146 17.691 1.00 96.12 94 TYR A O 1
ATOM 746 N N . THR A 1 95 ? -17.859 3.025 18.401 1.00 96.44 95 THR A N 1
ATOM 747 C CA . THR A 1 95 ? -18.374 2.313 17.220 1.00 96.44 95 THR A CA 1
ATOM 748 C C . THR A 1 95 ? -18.184 3.134 15.942 1.00 96.44 95 THR A C 1
ATOM 750 O O . THR A 1 95 ? -17.714 2.606 14.938 1.00 96.44 95 THR A O 1
ATOM 753 N N . ALA A 1 96 ? -18.476 4.438 15.974 1.00 96.94 96 ALA A N 1
ATOM 754 C CA . ALA A 1 96 ? -18.284 5.321 14.824 1.00 96.94 96 ALA A CA 1
ATOM 755 C C . ALA A 1 96 ? -16.808 5.404 14.396 1.00 96.94 96 ALA A C 1
ATOM 757 O O . ALA A 1 96 ? -16.499 5.361 13.207 1.00 96.94 96 ALA A O 1
ATOM 758 N N . ARG A 1 97 ? -15.874 5.458 15.354 1.00 97.19 97 ARG A N 1
ATOM 759 C CA . ARG A 1 97 ? -14.432 5.443 15.057 1.00 97.19 97 ARG A CA 1
ATOM 760 C C . ARG A 1 97 ? -13.963 4.101 14.506 1.00 97.19 97 ARG A C 1
ATOM 762 O O . ARG A 1 97 ? -13.161 4.082 13.579 1.00 97.19 97 ARG A O 1
ATOM 769 N N . GLN A 1 98 ? -14.471 2.986 15.032 1.00 97.12 98 GLN A N 1
ATOM 770 C CA . GLN A 1 98 ? -14.191 1.660 14.474 1.00 97.12 98 GLN A CA 1
ATOM 771 C C . GLN A 1 98 ? -14.677 1.544 13.024 1.00 97.12 98 GLN A C 1
ATOM 773 O O . GLN A 1 98 ? -13.943 1.027 12.182 1.00 97.12 98 GLN A O 1
ATOM 778 N N . GLN A 1 99 ? -15.870 2.070 12.732 1.00 97.88 99 GLN A N 1
ATOM 779 C CA . GLN A 1 99 ? -16.428 2.120 11.383 1.00 97.88 99 GLN A CA 1
ATOM 780 C C . GLN A 1 99 ? -15.554 2.963 10.442 1.00 97.88 99 GLN A C 1
ATOM 782 O O . GLN A 1 99 ? -15.179 2.485 9.375 1.00 97.88 99 GLN A O 1
ATOM 787 N N . ALA A 1 100 ? -15.122 4.152 10.868 1.00 97.88 100 ALA A N 1
ATOM 788 C CA . ALA A 1 100 ? -14.198 4.976 10.087 1.00 97.88 100 ALA A CA 1
ATOM 789 C C . ALA A 1 100 ? -12.853 4.264 9.822 1.00 97.88 100 ALA A C 1
ATOM 791 O O . ALA A 1 100 ? -12.316 4.322 8.716 1.00 97.88 100 ALA A O 1
ATOM 792 N N . CYS A 1 101 ? -12.312 3.520 10.796 1.00 98.06 101 CYS A N 1
ATOM 793 C CA . CYS A 1 101 ? -11.133 2.682 10.557 1.00 98.06 101 CYS A CA 1
ATOM 794 C C . CYS A 1 101 ? -11.395 1.571 9.530 1.00 98.06 101 CYS A C 1
ATOM 796 O O . CYS A 1 101 ? -10.481 1.212 8.790 1.00 98.06 101 CYS A O 1
ATOM 798 N N . GLN A 1 102 ? -12.602 1.001 9.497 1.00 98.25 102 GLN A N 1
ATOM 799 C CA . GLN A 1 102 ? -12.967 -0.011 8.508 1.00 98.25 102 GLN A CA 1
ATOM 800 C C . GLN A 1 102 ? -13.055 0.589 7.102 1.00 98.25 102 GLN A C 1
ATOM 802 O O . GLN A 1 102 ? -12.464 0.035 6.182 1.00 98.25 102 GLN A O 1
ATOM 807 N N . GLU A 1 103 ? -13.661 1.765 6.955 1.00 98.25 103 GLU A N 1
ATOM 808 C CA . GLU A 1 103 ? -13.723 2.492 5.680 1.00 98.25 103 GLU A CA 1
ATOM 809 C C . GLU A 1 103 ? -12.325 2.812 5.133 1.00 98.25 103 GLU A C 1
ATOM 811 O O . GLU A 1 103 ? -12.075 2.665 3.938 1.00 98.25 103 GLU A O 1
ATOM 816 N N . ILE A 1 104 ? -11.366 3.155 6.004 1.00 98.56 104 ILE A N 1
ATOM 817 C CA . ILE A 1 104 ? -9.961 3.327 5.602 1.00 98.56 104 ILE A CA 1
ATOM 818 C C . ILE A 1 104 ? -9.353 2.005 5.102 1.00 98.56 104 ILE A C 1
ATOM 820 O O . ILE A 1 104 ? -8.610 2.006 4.122 1.00 98.56 104 ILE A O 1
ATOM 824 N N . ARG A 1 105 ? -9.644 0.865 5.742 1.00 98.44 105 ARG A N 1
ATOM 825 C CA . ARG A 1 105 ? -9.147 -0.445 5.276 1.00 98.44 105 ARG A CA 1
ATOM 826 C C . ARG A 1 105 ? -9.747 -0.825 3.925 1.00 98.44 105 ARG A C 1
ATOM 828 O O . ARG A 1 105 ? -9.022 -1.303 3.056 1.00 98.44 105 ARG A O 1
ATOM 835 N N . ASP A 1 106 ? -11.034 -0.572 3.732 1.00 98.44 106 ASP A N 1
ATOM 836 C CA . ASP A 1 106 ? -11.733 -0.868 2.481 1.00 98.44 106 ASP A CA 1
ATOM 837 C C . ASP A 1 106 ? -11.225 0.026 1.335 1.00 98.44 106 ASP A C 1
ATOM 839 O O . ASP A 1 106 ? -10.978 -0.453 0.223 1.00 98.44 106 ASP A O 1
ATOM 843 N N . ALA A 1 107 ? -10.955 1.302 1.626 1.00 98.38 107 ALA A N 1
ATOM 844 C CA . ALA A 1 107 ? -10.288 2.219 0.707 1.00 98.38 107 ALA A CA 1
ATOM 845 C C . ALA A 1 107 ? -8.870 1.746 0.340 1.00 98.38 107 ALA A C 1
ATOM 847 O O . ALA A 1 107 ? -8.525 1.723 -0.840 1.00 98.38 107 ALA A O 1
ATOM 848 N N . SER A 1 108 ? -8.073 1.301 1.323 1.00 98.56 108 SER A N 1
ATOM 849 C CA . SER A 1 108 ? -6.738 0.723 1.083 1.00 98.56 108 SER A CA 1
ATOM 850 C C . SER A 1 108 ? -6.815 -0.461 0.126 1.00 98.56 108 SER A C 1
ATOM 852 O O . SER A 1 108 ? -6.102 -0.486 -0.871 1.00 98.56 108 SER A O 1
ATOM 854 N N . ASN A 1 109 ? -7.728 -1.404 0.372 1.00 98.50 109 ASN A N 1
ATOM 855 C CA . ASN A 1 109 ? -7.912 -2.577 -0.485 1.00 98.50 109 ASN A CA 1
ATOM 856 C C . ASN A 1 109 ? -8.300 -2.192 -1.920 1.00 98.50 109 ASN A C 1
ATOM 858 O O . ASN A 1 109 ? -7.830 -2.813 -2.873 1.00 98.50 109 ASN A O 1
ATOM 862 N N . THR A 1 110 ? -9.133 -1.160 -2.077 1.00 98.44 110 THR A N 1
ATOM 863 C CA . THR A 1 110 ? -9.524 -0.633 -3.392 1.00 98.44 110 THR A CA 1
ATOM 864 C C . THR A 1 110 ? -8.306 -0.090 -4.142 1.00 98.44 110 THR A C 1
ATOM 866 O O . THR A 1 110 ? -8.046 -0.497 -5.272 1.00 98.44 110 THR A O 1
ATOM 869 N N . ILE A 1 111 ? -7.499 0.747 -3.486 1.00 98.31 111 ILE A N 1
ATOM 870 C CA . ILE A 1 111 ? -6.282 1.330 -4.073 1.00 98.31 111 ILE A CA 1
ATOM 871 C C . ILE A 1 111 ? -5.248 0.245 -4.392 1.00 98.31 111 ILE A C 1
ATOM 873 O O . ILE A 1 111 ? -4.635 0.264 -5.457 1.00 98.31 111 ILE A O 1
ATOM 877 N N . GLU A 1 112 ? -5.060 -0.731 -3.503 1.00 98.44 112 GLU A N 1
ATOM 878 C CA . GLU A 1 112 ? -4.157 -1.863 -3.733 1.00 98.44 112 GLU A CA 1
ATOM 879 C C . GLU A 1 112 ? -4.573 -2.677 -4.968 1.00 98.44 112 GLU A C 1
ATOM 881 O O . GLU A 1 112 ? -3.715 -3.066 -5.764 1.00 98.44 112 GLU A O 1
ATOM 886 N N . ALA A 1 113 ? -5.877 -2.892 -5.172 1.00 98.31 113 ALA A N 1
ATOM 887 C CA . ALA A 1 113 ? -6.394 -3.570 -6.357 1.00 98.31 113 ALA A CA 1
ATOM 888 C C . ALA A 1 113 ? -6.159 -2.758 -7.644 1.00 98.31 113 ALA A C 1
ATOM 890 O O . ALA A 1 113 ? -5.753 -3.326 -8.660 1.00 98.31 113 ALA A O 1
ATOM 891 N N . GLU A 1 114 ? -6.352 -1.437 -7.601 1.00 97.94 114 GLU A N 1
ATOM 892 C CA . GLU A 1 114 ? -6.062 -0.541 -8.728 1.00 97.94 114 GLU A CA 1
ATOM 893 C C . GLU A 1 114 ? -4.570 -0.539 -9.086 1.00 97.94 114 GLU A C 1
ATOM 895 O O . GLU A 1 114 ? -4.203 -0.699 -10.252 1.00 97.94 114 GLU A O 1
ATOM 900 N N . VAL A 1 115 ? -3.694 -0.448 -8.080 1.00 97.88 115 VAL A N 1
ATOM 901 C CA . VAL A 1 115 ? -2.238 -0.555 -8.250 1.00 97.88 115 VAL A CA 1
ATOM 902 C C . VAL A 1 115 ? -1.864 -1.884 -8.894 1.00 97.88 115 VAL A C 1
ATOM 904 O O . VAL A 1 115 ? -1.083 -1.907 -9.847 1.00 97.88 115 VAL A O 1
ATOM 907 N N . GLN A 1 116 ? -2.436 -2.988 -8.413 1.00 97.31 116 GLN A N 1
ATOM 908 C CA . GLN A 1 116 ? -2.155 -4.320 -8.937 1.00 97.31 116 GLN A CA 1
ATOM 909 C C . GLN A 1 116 ? -2.591 -4.475 -10.403 1.00 97.31 116 GLN A C 1
ATOM 911 O O . GLN A 1 116 ? -1.900 -5.134 -11.183 1.00 97.31 116 GLN A O 1
ATOM 916 N N . ALA A 1 117 ? -3.715 -3.865 -10.786 1.00 96.94 117 ALA A N 1
ATOM 917 C CA . ALA A 1 117 ? -4.239 -3.904 -12.148 1.00 96.94 117 ALA A CA 1
ATOM 918 C C . ALA A 1 117 ? -3.531 -2.926 -13.106 1.00 96.94 117 ALA A C 1
ATOM 920 O O . ALA A 1 117 ? -3.596 -3.108 -14.323 1.00 96.94 117 ALA A O 1
ATOM 921 N N . SER A 1 118 ? -2.846 -1.905 -12.585 1.00 96.06 118 SER A N 1
ATOM 922 C CA . SER A 1 118 ? -2.240 -0.854 -13.401 1.00 96.06 118 SER A CA 1
ATOM 923 C C . SER A 1 118 ? -1.019 -1.334 -14.193 1.00 96.06 118 SER A C 1
ATOM 925 O O . SER A 1 118 ? -0.179 -2.104 -13.707 1.00 96.06 118 SER A O 1
ATOM 927 N N . SER A 1 119 ? -0.908 -0.847 -15.431 1.00 95.19 119 SER A N 1
ATOM 928 C CA . SER A 1 119 ? 0.302 -0.926 -16.259 1.00 95.19 119 SER A CA 1
ATOM 929 C C . SER A 1 119 ? 1.297 0.199 -15.963 1.00 95.19 119 SER A C 1
ATOM 931 O O . SER A 1 119 ? 2.461 0.085 -16.332 1.00 95.19 119 SER A O 1
ATOM 933 N N . ASP A 1 120 ? 0.848 1.263 -15.293 1.00 94.31 120 ASP A N 1
ATOM 934 C CA . ASP A 1 120 ? 1.676 2.364 -14.799 1.00 94.31 120 ASP A CA 1
ATOM 935 C C . ASP A 1 120 ? 1.294 2.690 -13.340 1.00 94.31 120 ASP A C 1
ATOM 937 O O . ASP A 1 120 ? 0.510 3.609 -13.078 1.00 94.31 120 ASP A O 1
ATOM 941 N N . PRO A 1 121 ? 1.806 1.918 -12.362 1.00 95.25 121 PRO A N 1
ATOM 942 C CA . PRO A 1 121 ? 1.484 2.112 -10.947 1.00 95.25 121 PRO A CA 1
ATOM 943 C C . PRO A 1 121 ? 1.864 3.495 -10.397 1.00 95.25 121 PRO A C 1
ATOM 945 O O . PRO A 1 121 ? 1.293 3.936 -9.400 1.00 95.25 121 PRO A O 1
ATOM 948 N N . ASN A 1 122 ? 2.823 4.186 -11.022 1.00 93.69 122 ASN A N 1
ATOM 949 C CA . ASN A 1 122 ? 3.297 5.490 -10.555 1.00 93.69 122 ASN A CA 1
ATOM 950 C C . ASN A 1 122 ? 2.320 6.627 -10.874 1.00 93.69 122 ASN A C 1
ATOM 952 O O . ASN A 1 122 ? 2.370 7.660 -10.211 1.00 93.69 122 ASN A O 1
ATOM 956 N N . SER A 1 123 ? 1.415 6.432 -11.835 1.00 95.38 123 SER A N 1
ATOM 957 C CA . SER A 1 123 ? 0.348 7.393 -12.143 1.00 95.38 123 SER A CA 1
ATOM 958 C C . SER A 1 123 ? -0.723 7.504 -11.046 1.00 95.38 123 SER A C 1
ATOM 960 O O . SER A 1 123 ? -1.457 8.489 -11.004 1.00 95.38 123 SER A O 1
ATOM 962 N N . ILE A 1 124 ? -0.810 6.520 -10.144 1.00 96.44 124 ILE A N 1
ATOM 963 C CA . ILE A 1 124 ? -1.811 6.481 -9.073 1.00 96.44 124 ILE A CA 1
ATOM 964 C C . ILE A 1 124 ? -1.326 7.324 -7.893 1.00 96.44 124 ILE A C 1
ATOM 966 O O . ILE A 1 124 ? -0.371 6.948 -7.204 1.00 96.44 124 ILE A O 1
ATOM 970 N N . ASP A 1 125 ? -2.010 8.433 -7.603 1.00 96.62 125 ASP A N 1
ATOM 971 C CA . ASP A 1 125 ? -1.771 9.222 -6.390 1.00 96.62 125 ASP A CA 1
ATOM 972 C C . ASP A 1 125 ? -2.391 8.529 -5.168 1.00 96.62 125 ASP A C 1
ATOM 974 O O . ASP A 1 125 ? -3.559 8.712 -4.833 1.00 96.62 125 ASP A O 1
ATOM 978 N N . VAL A 1 126 ? -1.576 7.723 -4.487 1.00 96.44 126 VAL A N 1
ATOM 979 C CA . VAL A 1 126 ? -1.959 6.994 -3.271 1.00 96.44 126 VAL A CA 1
ATOM 980 C C . VAL A 1 126 ? -2.290 7.939 -2.116 1.00 96.44 126 VAL A C 1
ATOM 982 O O . VAL A 1 126 ? -3.113 7.591 -1.279 1.00 96.44 126 VAL A O 1
ATOM 985 N N . VAL A 1 127 ? -1.676 9.121 -2.023 1.00 95.25 127 VAL A N 1
ATOM 986 C CA . VAL A 1 127 ? -1.847 10.001 -0.854 1.00 95.25 127 VAL A CA 1
ATOM 987 C C . VAL A 1 127 ? -3.172 10.750 -0.940 1.00 95.25 127 VAL A C 1
ATOM 989 O O . VAL A 1 127 ? -3.917 10.791 0.041 1.00 95.25 127 VAL A O 1
ATOM 992 N N . ASN A 1 128 ? -3.484 11.286 -2.121 1.00 95.62 128 ASN A N 1
ATOM 993 C CA . ASN A 1 128 ? -4.696 12.070 -2.371 1.00 95.62 128 ASN A CA 1
ATOM 994 C C . ASN A 1 128 ? -5.777 11.270 -3.109 1.00 95.62 128 ASN A C 1
ATOM 996 O O . ASN A 1 128 ? -6.631 11.847 -3.782 1.00 95.62 128 ASN A O 1
ATOM 1000 N N . HIS A 1 129 ? -5.735 9.942 -3.001 1.00 97.38 129 HIS A N 1
ATOM 1001 C CA . HIS A 1 129 ? -6.667 9.074 -3.704 1.00 97.38 129 HIS A CA 1
ATOM 1002 C C . HIS A 1 129 ? -8.121 9.359 -3.318 1.00 97.38 129 HIS A C 1
ATOM 1004 O O . HIS A 1 129 ? -8.449 9.480 -2.137 1.00 97.38 129 HIS A O 1
ATOM 1010 N N . THR A 1 130 ? -9.016 9.374 -4.304 1.00 96.88 130 THR A N 1
ATOM 1011 C CA . THR A 1 130 ? -10.446 9.664 -4.101 1.00 96.88 130 THR A CA 1
ATOM 1012 C C . THR A 1 130 ? -11.188 8.581 -3.323 1.00 96.88 130 THR A C 1
ATOM 1014 O O . THR A 1 130 ? -12.292 8.823 -2.852 1.00 96.88 130 THR A O 1
ATOM 1017 N N . ALA A 1 131 ? -10.607 7.383 -3.204 1.00 96.94 131 ALA A N 1
ATOM 1018 C CA . ALA A 1 131 ? -11.175 6.294 -2.408 1.00 96.94 131 ALA A CA 1
ATOM 1019 C C . ALA A 1 131 ? -11.041 6.530 -0.897 1.00 96.94 131 ALA A C 1
ATOM 1021 O O . ALA A 1 131 ? -11.765 5.904 -0.127 1.00 96.94 131 ALA A O 1
ATOM 1022 N N . TRP A 1 132 ? -10.120 7.396 -0.454 1.00 97.12 132 TRP A N 1
ATOM 1023 C CA . TRP A 1 132 ? -10.009 7.701 0.967 1.00 97.12 132 TRP A CA 1
ATOM 1024 C C . TRP A 1 132 ? -11.274 8.406 1.469 1.00 97.12 132 TRP A C 1
ATOM 1026 O O . TRP A 1 132 ? -11.768 9.306 0.788 1.00 97.12 132 TRP A O 1
ATOM 1036 N N . PRO A 1 133 ? -11.773 8.052 2.667 1.00 93.94 133 PRO A N 1
ATOM 1037 C CA . PRO A 1 133 ? -12.863 8.795 3.282 1.00 93.94 133 PRO A CA 1
ATOM 1038 C C . PRO A 1 133 ? -12.438 10.251 3.537 1.00 93.94 133 PRO A C 1
ATOM 1040 O O . PRO A 1 133 ? -11.267 10.515 3.842 1.00 93.94 133 PRO A O 1
ATOM 1043 N N . VAL A 1 134 ? -13.397 11.168 3.362 1.00 80.19 134 VAL A N 1
ATOM 1044 C CA . VAL A 1 134 ? -13.248 12.626 3.546 1.00 80.19 134 VAL A CA 1
ATOM 1045 C C . VAL A 1 134 ? -13.218 12.989 5.025 1.00 80.19 134 VAL A C 1
ATOM 1047 O O . VAL A 1 134 ? -14.057 12.444 5.775 1.00 80.19 134 VAL A O 1
#